Protein AF-A0A7Y5D8L6-F1 (afdb_monomer_lite)

Radius of gyration: 13.42 Å; chains: 1; bounding box: 31×22×40 Å

Foldseek 3Di:
DAFDFPCDPQKFWWPLVVLVVLQVVVVHDLVRLQVQCVVVVQPAHSVNNVCNNVRHIDGPSSLVSSCVSSVHDSSVGTDRDPPPPPDDD

Structure (mmCIF, N/CA/C/O backbone):
data_AF-A0A7Y5D8L6-F1
#
_entry.id   AF-A0A7Y5D8L6-F1
#
loop_
_atom_site.group_PDB
_atom_site.id
_atom_site.type_symbol
_atom_site.label_atom_id
_atom_site.label_alt_id
_atom_site.label_comp_id
_atom_site.label_asym_id
_atom_site.label_entity_id
_atom_site.label_seq_id
_atom_site.pdbx_PDB_ins_code
_atom_site.Cartn_x
_atom_site.Cartn_y
_atom_site.Cartn_z
_atom_site.occupancy
_atom_site.B_iso_or_equiv
_atom_site.auth_seq_id
_atom_site.auth_comp_id
_atom_site.auth_asym_id
_atom_site.auth_atom_id
_atom_site.pdbx_PDB_model_num
ATOM 1 N N . MET A 1 1 ? -0.060 -12.140 -22.128 1.00 36.12 1 MET A N 1
ATOM 2 C CA . MET A 1 1 ? 1.299 -11.607 -22.368 1.00 36.12 1 MET A CA 1
ATOM 3 C C . MET A 1 1 ? 1.813 -11.051 -21.051 1.00 36.12 1 MET A C 1
ATOM 5 O O . MET A 1 1 ? 1.284 -10.054 -20.582 1.00 36.12 1 MET A O 1
ATOM 9 N N . THR A 1 2 ? 2.732 -11.755 -20.393 1.00 39.03 2 THR A N 1
ATOM 10 C CA . THR A 1 2 ? 3.186 -11.438 -19.030 1.00 39.03 2 THR A CA 1
ATOM 11 C C . THR A 1 2 ? 4.411 -10.538 -19.120 1.00 39.03 2 THR A C 1
ATOM 13 O O . THR A 1 2 ? 5.486 -10.991 -19.502 1.00 39.03 2 THR A O 1
ATOM 16 N N . ALA A 1 3 ? 4.242 -9.253 -18.823 1.00 45.56 3 ALA A N 1
ATOM 17 C CA . ALA A 1 3 ? 5.355 -8.321 -18.744 1.00 45.56 3 ALA A CA 1
ATOM 18 C C . ALA A 1 3 ? 6.301 -8.739 -17.611 1.00 45.56 3 ALA A C 1
ATOM 20 O O . ALA A 1 3 ? 5.884 -8.899 -16.461 1.00 45.56 3 ALA A O 1
ATOM 21 N N . ALA A 1 4 ? 7.573 -8.942 -17.942 1.00 52.03 4 ALA A N 1
ATOM 22 C CA . ALA A 1 4 ? 8.597 -9.244 -16.959 1.00 52.03 4 ALA A CA 1
ATOM 23 C C . ALA A 1 4 ? 8.863 -7.978 -16.137 1.00 52.03 4 ALA A C 1
ATOM 25 O O . ALA A 1 4 ? 9.313 -6.966 -16.661 1.00 52.03 4 ALA A O 1
ATOM 26 N N . ALA A 1 5 ? 8.550 -8.004 -14.845 1.00 57.72 5 ALA A N 1
ATOM 27 C CA . ALA A 1 5 ? 8.943 -6.929 -13.946 1.00 57.72 5 ALA A CA 1
ATOM 28 C C . ALA A 1 5 ? 10.480 -6.864 -13.867 1.00 57.72 5 ALA A C 1
ATOM 30 O O . ALA A 1 5 ? 11.132 -7.908 -13.790 1.00 57.72 5 ALA A O 1
ATOM 31 N N . ARG A 1 6 ? 11.078 -5.663 -13.806 1.00 55.88 6 ARG A N 1
ATOM 32 C CA . ARG A 1 6 ? 12.507 -5.507 -13.465 1.00 55.88 6 ARG A CA 1
ATOM 33 C C . ARG A 1 6 ? 12.761 -5.997 -12.043 1.00 55.88 6 ARG A C 1
ATOM 35 O O . ARG A 1 6 ? 12.736 -5.228 -11.086 1.00 55.88 6 ARG A O 1
ATOM 42 N N . LEU A 1 7 ? 13.059 -7.283 -11.918 1.00 60.44 7 LEU A N 1
ATOM 43 C CA . LEU A 1 7 ? 13.525 -7.925 -10.696 1.00 60.44 7 LEU A CA 1
ATOM 44 C C . LEU A 1 7 ? 15.038 -7.708 -10.601 1.00 60.44 7 LEU A C 1
ATOM 46 O O . LEU A 1 7 ? 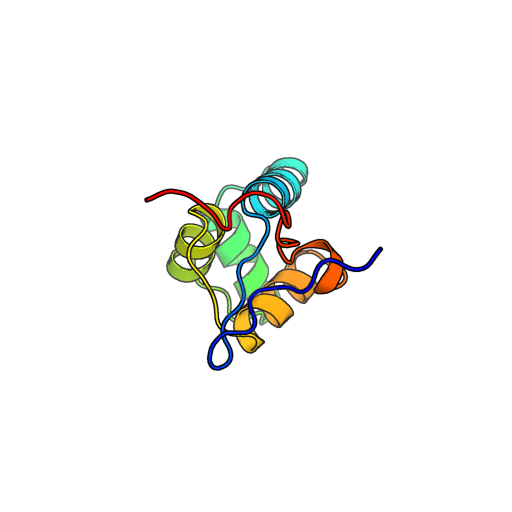15.831 -8.566 -10.970 1.00 60.44 7 LEU A O 1
ATOM 50 N N . HIS A 1 8 ? 15.464 -6.529 -10.155 1.00 57.97 8 HIS A N 1
ATOM 51 C CA . HIS A 1 8 ? 16.890 -6.245 -9.974 1.00 57.97 8 HIS A CA 1
ATOM 52 C C . HIS A 1 8 ? 17.250 -6.401 -8.496 1.00 57.97 8 HIS A C 1
ATOM 54 O O . HIS A 1 8 ? 16.792 -5.634 -7.652 1.00 57.97 8 HIS A O 1
ATOM 60 N N . ARG A 1 9 ? 18.071 -7.410 -8.168 1.00 72.25 9 ARG A N 1
ATOM 61 C CA . ARG A 1 9 ? 18.668 -7.609 -6.828 1.00 72.25 9 ARG A CA 1
ATOM 62 C C . ARG A 1 9 ? 17.656 -7.579 -5.661 1.00 72.25 9 ARG A C 1
ATOM 64 O O . ARG A 1 9 ? 17.912 -6.969 -4.627 1.00 72.25 9 ARG A O 1
ATOM 71 N N . GLY A 1 10 ? 16.489 -8.211 -5.822 1.00 85.00 10 GLY A N 1
ATOM 72 C CA . GLY A 1 10 ? 15.454 -8.283 -4.773 1.00 85.00 10 GLY A CA 1
ATOM 73 C C . GLY A 1 10 ? 14.584 -7.027 -4.627 1.00 85.00 10 GLY A C 1
ATOM 74 O O . GLY A 1 10 ? 13.856 -6.890 -3.636 1.00 85.00 10 GLY A O 1
ATOM 75 N N . HIS A 1 11 ? 14.664 -6.112 -5.598 1.00 90.19 11 HIS A N 1
ATOM 76 C CA . HIS A 1 11 ? 13.815 -4.933 -5.708 1.00 90.19 11 HIS A CA 1
ATOM 77 C C . HIS A 1 11 ? 12.852 -5.031 -6.892 1.00 90.19 11 HIS A C 1
ATOM 79 O O . HIS A 1 11 ? 13.165 -5.640 -7.913 1.00 90.19 11 HIS A O 1
ATOM 85 N N . VAL A 1 12 ? 11.687 -4.402 -6.739 1.00 91.62 12 VAL A N 1
ATOM 86 C CA . VAL A 1 12 ? 10.627 -4.307 -7.742 1.00 91.62 12 VAL A CA 1
ATOM 87 C C . VAL A 1 12 ? 10.049 -2.894 -7.765 1.00 91.62 12 VAL A C 1
ATOM 89 O O . VAL A 1 12 ? 10.025 -2.200 -6.743 1.00 91.62 12 VAL A O 1
ATOM 92 N N . LEU A 1 13 ? 9.593 -2.460 -8.937 1.00 93.62 13 LEU A N 1
ATOM 93 C CA . LEU A 1 13 ? 8.798 -1.247 -9.091 1.00 93.62 13 LEU A CA 1
ATOM 94 C C . LEU A 1 13 ? 7.318 -1.590 -8.933 1.00 93.62 13 LEU A C 1
ATOM 96 O O . LEU A 1 13 ? 6.820 -2.523 -9.559 1.00 93.62 13 LEU A O 1
ATOM 100 N N . LEU A 1 14 ? 6.626 -0.826 -8.096 1.00 94.50 14 LEU A N 1
ATOM 101 C CA . LEU A 1 14 ? 5.175 -0.902 -7.974 1.00 94.50 14 LEU A CA 1
ATOM 102 C C . LEU A 1 14 ? 4.525 0.135 -8.891 1.00 94.50 14 LEU A C 1
ATOM 104 O O . LEU A 1 14 ? 5.134 1.167 -9.185 1.00 94.50 14 LEU A O 1
ATOM 108 N N . ASP A 1 15 ? 3.300 -0.133 -9.328 1.00 95.69 15 ASP A N 1
ATOM 109 C CA . ASP A 1 15 ? 2.474 0.836 -10.040 1.00 95.69 15 ASP A CA 1
ATOM 110 C C . ASP A 1 15 ? 2.034 1.934 -9.066 1.00 95.69 15 ASP A C 1
ATOM 112 O O . ASP A 1 15 ? 1.094 1.792 -8.283 1.00 95.69 15 ASP A O 1
ATOM 116 N N . ASN A 1 16 ? 2.755 3.050 -9.092 1.00 95.69 16 ASN A N 1
ATOM 117 C CA . ASN A 1 16 ? 2.543 4.148 -8.165 1.00 95.69 16 ASN A CA 1
ATOM 118 C C . ASN A 1 16 ? 1.196 4.859 -8.370 1.00 95.69 16 ASN A C 1
ATOM 120 O O . ASN A 1 16 ? 0.671 5.428 -7.411 1.00 95.69 16 ASN A O 1
ATOM 124 N N . ALA A 1 17 ? 0.642 4.839 -9.586 1.00 96.06 17 ALA A N 1
ATOM 125 C CA . ALA A 1 17 ? -0.673 5.406 -9.857 1.00 96.06 17 ALA A CA 1
ATOM 126 C C . ALA A 1 17 ? -1.756 4.530 -9.220 1.00 96.06 17 ALA A C 1
ATOM 128 O O . ALA A 1 17 ? -2.602 5.042 -8.485 1.00 96.06 17 ALA A O 1
ATOM 129 N N . LEU A 1 18 ? -1.650 3.210 -9.395 1.00 96.75 18 LEU A N 1
ATOM 130 C CA . LEU A 1 18 ? -2.558 2.254 -8.772 1.00 96.75 18 LEU A CA 1
ATOM 131 C C . LEU A 1 18 ? -2.491 2.300 -7.240 1.00 96.75 18 LEU A C 1
ATOM 133 O O . LEU A 1 18 ? -3.534 2.327 -6.591 1.00 96.75 18 LEU A O 1
ATOM 137 N N . LEU A 1 19 ? -1.297 2.372 -6.638 1.00 97.56 19 LEU A N 1
ATOM 138 C CA . LEU A 1 19 ? -1.174 2.497 -5.176 1.00 97.56 19 LEU A CA 1
ATOM 139 C C . LEU A 1 19 ? -1.902 3.743 -4.646 1.00 97.56 19 LEU A C 1
ATOM 141 O O . LEU A 1 19 ? -2.632 3.663 -3.655 1.00 97.56 19 LEU A O 1
ATOM 145 N N . ARG A 1 20 ? -1.745 4.889 -5.328 1.00 97.69 20 ARG A N 1
ATOM 146 C CA . ARG A 1 20 ? -2.449 6.131 -4.975 1.00 97.69 20 ARG A CA 1
ATOM 147 C C . ARG A 1 20 ? -3.957 5.977 -5.125 1.00 97.69 20 ARG A C 1
ATOM 149 O O . ARG A 1 20 ? -4.682 6.405 -4.232 1.00 97.69 20 ARG A O 1
ATOM 156 N N . GLN A 1 21 ? -4.414 5.347 -6.206 1.00 97.81 21 GLN A N 1
ATOM 157 C CA . GLN A 1 21 ? -5.830 5.089 -6.447 1.00 97.81 21 GLN A CA 1
ATOM 158 C C . GLN A 1 21 ? -6.433 4.200 -5.352 1.00 97.81 21 GLN A C 1
ATOM 160 O O . GLN A 1 21 ? -7.462 4.558 -4.789 1.00 97.81 21 GLN A O 1
ATOM 165 N N . LEU A 1 22 ? -5.787 3.084 -4.999 1.00 97.81 22 LEU A N 1
ATOM 166 C CA . LEU A 1 22 ? -6.252 2.174 -3.945 1.00 97.81 22 LEU A CA 1
ATOM 167 C C . LEU A 1 22 ? -6.353 2.877 -2.586 1.00 97.81 22 LEU A C 1
ATOM 169 O O . LEU A 1 22 ? -7.310 2.662 -1.842 1.00 97.81 22 LEU A O 1
ATOM 173 N N . ARG A 1 23 ? -5.394 3.754 -2.270 1.00 98.06 23 ARG A N 1
ATOM 174 C CA . ARG A 1 23 ? -5.437 4.574 -1.055 1.00 98.06 23 ARG A CA 1
ATOM 175 C C . ARG A 1 23 ? -6.564 5.613 -1.098 1.00 98.06 23 ARG A C 1
ATOM 177 O O . ARG A 1 23 ? -7.303 5.759 -0.127 1.00 98.06 23 ARG A O 1
ATOM 184 N N . GLN A 1 24 ? -6.697 6.341 -2.203 1.00 97.88 24 GLN A N 1
ATOM 185 C CA . GLN A 1 24 ? -7.706 7.394 -2.361 1.00 97.88 2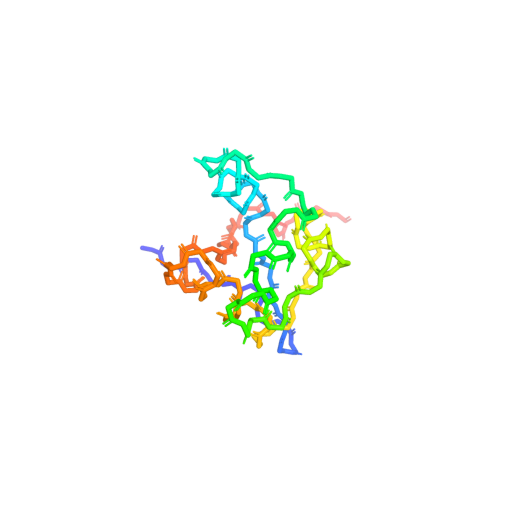4 GLN A CA 1
ATOM 186 C C . GLN A 1 24 ? -9.132 6.838 -2.417 1.00 97.88 24 GLN A C 1
ATOM 188 O O . GLN A 1 24 ? -10.035 7.473 -1.887 1.00 97.88 24 GLN A O 1
ATOM 193 N N . ALA A 1 25 ? -9.329 5.635 -2.961 1.00 97.62 25 ALA A N 1
ATOM 194 C CA . ALA A 1 25 ? -10.611 4.931 -2.931 1.00 97.62 25 ALA A CA 1
ATOM 195 C C . ALA A 1 25 ? -11.088 4.617 -1.500 1.00 97.62 25 ALA A C 1
ATOM 197 O O . ALA A 1 25 ? -12.279 4.431 -1.275 1.00 97.62 25 ALA A O 1
ATOM 198 N N . ARG A 1 26 ? -10.168 4.590 -0.525 1.00 97.12 26 ARG A N 1
ATOM 199 C CA . ARG A 1 26 ? -10.460 4.462 0.912 1.00 97.12 26 ARG A CA 1
ATOM 200 C C . ARG A 1 26 ? -10.524 5.813 1.636 1.00 97.12 26 ARG A C 1
ATOM 202 O O . ARG A 1 26 ? -10.578 5.833 2.859 1.00 97.12 26 ARG A O 1
ATOM 209 N N . CYS A 1 27 ? -10.468 6.930 0.907 1.00 97.94 27 CYS A N 1
ATOM 210 C CA . CYS A 1 27 ? -10.416 8.293 1.448 1.00 97.94 27 CYS A CA 1
ATOM 211 C C . CYS A 1 27 ? -9.260 8.534 2.439 1.00 97.94 27 CYS A C 1
ATOM 213 O O . CYS A 1 27 ? -9.391 9.329 3.364 1.00 97.94 27 CYS A O 1
ATOM 215 N N . MET A 1 28 ? -8.119 7.861 2.250 1.00 98.25 28 MET A N 1
ATOM 216 C CA . MET A 1 28 ? -6.975 7.935 3.165 1.00 98.25 28 MET A CA 1
ATOM 217 C C . MET A 1 28 ? -5.875 8.870 2.648 1.00 98.25 28 MET A C 1
ATOM 219 O O . MET A 1 28 ? -5.504 8.829 1.470 1.00 98.25 28 MET A O 1
ATOM 223 N N . SER A 1 29 ? -5.269 9.665 3.528 1.00 98.38 29 SER A N 1
ATOM 224 C CA . SER A 1 29 ? -3.954 10.274 3.295 1.00 98.38 29 SER A CA 1
ATOM 225 C C . SER A 1 29 ? -2.831 9.229 3.410 1.00 98.38 29 SER A C 1
ATOM 227 O O . SER A 1 29 ? -3.052 8.083 3.805 1.00 98.38 29 SER A O 1
ATOM 229 N N . GLN A 1 30 ? -1.596 9.594 3.047 1.00 98.25 30 GLN A N 1
ATOM 230 C CA . GLN A 1 30 ? -0.443 8.698 3.238 1.00 98.25 30 GLN A CA 1
ATOM 231 C C . GLN A 1 30 ? -0.204 8.375 4.721 1.00 98.25 30 GLN A C 1
ATOM 233 O O . GLN A 1 30 ? 0.234 7.268 5.030 1.00 98.25 30 GLN A O 1
ATOM 238 N N . GLN A 1 31 ? -0.492 9.330 5.614 1.00 98.44 31 GLN A N 1
ATOM 239 C CA . GLN A 1 31 ? -0.409 9.133 7.060 1.00 98.44 31 GLN A CA 1
ATOM 240 C C . GLN A 1 31 ? -1.504 8.170 7.528 1.00 98.44 31 GLN A C 1
ATOM 242 O O . GLN A 1 31 ? -1.181 7.188 8.184 1.00 98.44 31 GLN A O 1
ATOM 247 N N . ASP A 1 32 ? -2.751 8.360 7.083 1.00 98.56 32 ASP A N 1
ATOM 248 C CA . ASP A 1 32 ? -3.862 7.470 7.456 1.00 98.56 32 ASP A CA 1
ATOM 249 C C . ASP A 1 32 ? -3.604 6.021 7.027 1.00 98.56 32 ASP A C 1
ATOM 251 O O . ASP A 1 32 ? -3.904 5.088 7.769 1.00 98.56 32 ASP A O 1
ATOM 255 N N . LEU A 1 33 ? -3.007 5.822 5.844 1.00 98.38 33 LEU A N 1
ATOM 256 C CA . LEU A 1 33 ? -2.605 4.494 5.383 1.00 98.38 33 LEU A CA 1
ATOM 257 C C . LEU A 1 33 ? -1.490 3.902 6.257 1.00 98.38 33 LEU A C 1
ATOM 259 O O . LEU A 1 33 ? -1.524 2.712 6.555 1.00 98.38 33 LEU A O 1
ATOM 263 N N . ALA A 1 34 ? -0.504 4.707 6.665 1.00 98.31 34 ALA A N 1
ATOM 264 C CA . ALA A 1 34 ? 0.553 4.249 7.566 1.00 98.31 34 ALA A CA 1
ATOM 265 C C . ALA A 1 34 ? -0.029 3.821 8.922 1.00 98.31 34 ALA A C 1
ATOM 267 O O . ALA A 1 34 ? 0.326 2.758 9.431 1.00 98.31 34 ALA A O 1
ATOM 268 N N . ASP A 1 35 ? -0.963 4.606 9.458 1.00 98.31 35 ASP A N 1
ATOM 269 C CA . ASP A 1 35 ? -1.634 4.327 10.725 1.00 98.31 35 ASP A CA 1
ATOM 270 C C . ASP A 1 35 ? -2.532 3.081 10.623 1.00 98.31 35 ASP A C 1
ATOM 272 O O . ASP A 1 35 ? -2.536 2.246 11.528 1.00 98.31 35 ASP A O 1
ATOM 276 N N . ASP A 1 36 ? -3.246 2.894 9.506 1.00 98.00 36 ASP A N 1
ATOM 277 C CA . ASP A 1 36 ? -4.018 1.674 9.232 1.00 98.00 36 ASP A CA 1
ATOM 278 C C . ASP A 1 36 ? -3.129 0.431 9.138 1.00 98.00 36 ASP A C 1
ATOM 280 O O . ASP A 1 36 ? -3.374 -0.568 9.822 1.00 98.00 36 ASP A O 1
ATOM 284 N N . CYS A 1 37 ? -2.063 0.493 8.332 1.00 97.81 37 CYS A N 1
ATOM 285 C CA . CYS A 1 37 ? -1.129 -0.617 8.204 1.00 97.81 37 CYS A CA 1
ATOM 286 C C . CYS A 1 37 ? -0.482 -0.920 9.581 1.00 97.81 37 CYS A C 1
ATOM 288 O O . CYS A 1 37 ? -0.368 -2.092 9.942 1.00 97.81 37 CYS A O 1
ATOM 290 N N . TRP A 1 38 ? -0.152 0.091 10.400 1.00 97.19 38 TRP A N 1
ATOM 291 C CA . TRP A 1 38 ? 0.353 -0.103 11.768 1.00 97.19 38 TRP A CA 1
ATOM 292 C C . TRP A 1 38 ? -0.660 -0.815 12.676 1.00 97.19 38 TRP A C 1
ATOM 294 O O . TRP A 1 38 ? -0.314 -1.832 13.281 1.00 97.19 38 TRP A O 1
ATOM 304 N N . ARG A 1 39 ? -1.927 -0.368 12.703 1.00 97.75 39 ARG A N 1
ATOM 305 C CA . ARG A 1 39 ? -3.013 -1.024 13.465 1.00 97.75 39 ARG A CA 1
ATOM 306 C C . ARG A 1 39 ? -3.204 -2.494 13.080 1.00 97.75 39 ARG A C 1
ATOM 308 O O . ARG A 1 39 ? -3.591 -3.306 13.914 1.00 97.75 39 ARG A O 1
ATOM 315 N N . ARG A 1 40 ? -2.906 -2.848 11.827 1.00 96.94 40 ARG A N 1
ATOM 316 C CA . ARG A 1 40 ? -3.017 -4.208 11.272 1.00 96.94 40 ARG A CA 1
ATOM 317 C C . ARG A 1 40 ? -1.720 -5.023 11.361 1.00 96.94 40 ARG A C 1
ATOM 319 O O . ARG A 1 40 ? -1.638 -6.105 10.779 1.00 96.94 40 ARG A O 1
ATOM 326 N N . ASN A 1 41 ? -0.700 -4.522 12.061 1.00 97.06 41 ASN A N 1
ATOM 327 C CA . ASN A 1 41 ? 0.625 -5.138 12.168 1.00 97.06 41 ASN A CA 1
ATOM 328 C C . ASN A 1 41 ? 1.276 -5.410 10.790 1.00 97.06 41 ASN A C 1
ATOM 330 O O . ASN A 1 41 ? 1.869 -6.464 10.516 1.00 97.06 41 ASN A O 1
ATOM 334 N N . ILE A 1 42 ? 1.116 -4.446 9.883 1.00 97.12 42 ILE A N 1
ATOM 335 C CA . ILE A 1 42 ? 1.721 -4.410 8.555 1.00 97.12 42 ILE A CA 1
ATOM 336 C C . ILE A 1 42 ? 2.864 -3.391 8.579 1.00 97.12 42 ILE A C 1
ATOM 338 O O . ILE A 1 42 ? 2.605 -2.201 8.751 1.00 97.12 42 ILE A O 1
ATOM 342 N N . PRO A 1 43 ? 4.134 -3.815 8.406 1.00 95.00 43 PRO A N 1
ATOM 343 C CA . PRO A 1 43 ? 5.296 -2.954 8.615 1.00 95.00 43 PRO A CA 1
ATOM 344 C C . PRO A 1 43 ? 5.550 -2.032 7.409 1.00 95.00 43 PRO A C 1
ATOM 346 O O . PRO A 1 43 ? 6.581 -2.113 6.737 1.00 95.00 43 PRO A O 1
ATOM 349 N N . LEU A 1 44 ? 4.597 -1.142 7.133 1.00 96.56 44 LEU A N 1
ATOM 350 C CA . LEU A 1 44 ? 4.697 -0.066 6.155 1.00 96.56 44 LEU A CA 1
ATOM 351 C C . LEU A 1 44 ? 4.710 1.277 6.881 1.00 96.56 44 LEU A C 1
ATOM 353 O O . LEU A 1 44 ? 3.713 1.707 7.446 1.00 96.56 44 LEU A O 1
ATOM 357 N N . SER A 1 45 ? 5.856 1.953 6.847 1.00 97.19 45 SER A N 1
ATOM 358 C CA . SER A 1 45 ? 5.986 3.313 7.371 1.00 97.19 45 SER A CA 1
ATOM 359 C C . SER A 1 45 ? 5.537 4.357 6.350 1.00 97.19 45 SER A C 1
ATOM 361 O O . SER A 1 45 ? 5.612 4.118 5.139 1.00 97.19 45 SER A O 1
ATOM 363 N N . LEU A 1 46 ? 5.199 5.562 6.823 1.00 98.06 46 LEU A N 1
ATOM 364 C CA . LEU A 1 46 ? 4.919 6.719 5.965 1.00 98.06 46 LEU A CA 1
ATOM 365 C C . LEU A 1 46 ? 6.017 6.930 4.906 1.00 98.06 46 LEU A C 1
ATOM 367 O O . LEU A 1 46 ? 5.727 7.109 3.726 1.00 98.06 46 LEU A O 1
ATOM 371 N N . THR A 1 47 ? 7.292 6.852 5.297 1.00 97.56 47 THR A N 1
ATOM 372 C CA . THR A 1 47 ? 8.430 7.004 4.374 1.00 97.56 47 THR A CA 1
ATOM 373 C C . THR A 1 47 ? 8.427 5.944 3.274 1.00 97.56 47 THR A C 1
ATOM 375 O O . THR 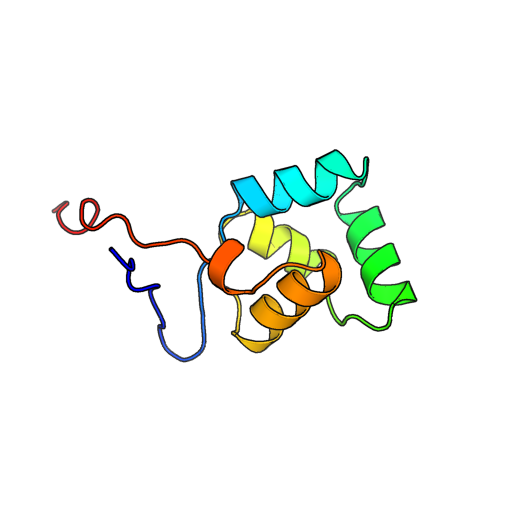A 1 47 ? 8.757 6.238 2.124 1.00 97.56 47 THR A O 1
ATOM 378 N N . THR A 1 48 ? 8.043 4.711 3.607 1.00 97.12 48 THR A N 1
ATOM 379 C CA . THR A 1 48 ? 7.944 3.610 2.640 1.00 97.12 48 THR A CA 1
ATOM 380 C C . THR A 1 48 ? 6.795 3.843 1.662 1.00 97.12 48 THR A C 1
ATOM 382 O O . THR A 1 48 ? 7.002 3.726 0.454 1.00 97.12 48 THR A O 1
ATOM 385 N N . ILE A 1 49 ? 5.628 4.249 2.172 1.00 97.81 49 ILE A N 1
ATOM 386 C CA . ILE A 1 49 ? 4.448 4.623 1.379 1.00 97.81 49 ILE A CA 1
ATOM 387 C C . ILE A 1 49 ? 4.791 5.756 0.415 1.00 97.81 49 ILE A C 1
ATOM 389 O O . ILE A 1 49 ? 4.642 5.605 -0.796 1.00 97.81 49 ILE A O 1
ATOM 393 N N . LYS A 1 50 ? 5.370 6.845 0.924 1.00 97.31 50 LYS A N 1
ATOM 394 C CA . LYS A 1 50 ? 5.781 7.995 0.115 1.00 97.31 50 LYS A CA 1
ATOM 395 C C . LYS A 1 50 ? 6.762 7.599 -0.987 1.00 97.31 50 LYS A C 1
ATOM 397 O O . LYS A 1 50 ? 6.599 8.010 -2.130 1.00 97.31 50 LYS A O 1
ATOM 402 N N . ARG A 1 51 ? 7.777 6.785 -0.675 1.00 95.56 51 ARG A N 1
ATOM 403 C CA . ARG A 1 51 ? 8.746 6.306 -1.677 1.00 95.56 51 ARG A CA 1
ATOM 404 C C . ARG A 1 51 ? 8.078 5.482 -2.778 1.00 95.56 51 ARG A C 1
ATOM 406 O O . ARG A 1 51 ? 8.395 5.704 -3.945 1.00 95.56 51 ARG A O 1
ATOM 413 N N . ALA A 1 52 ? 7.184 4.563 -2.419 1.00 96.00 52 ALA A N 1
ATOM 414 C CA . ALA A 1 52 ? 6.478 3.726 -3.386 1.00 96.00 52 ALA A CA 1
ATOM 415 C C . ALA A 1 52 ? 5.533 4.553 -4.273 1.00 96.00 52 ALA A C 1
ATOM 417 O O . ALA A 1 52 ? 5.567 4.414 -5.492 1.00 96.00 52 ALA A O 1
ATOM 418 N N . GLU A 1 53 ? 4.768 5.484 -3.695 1.00 96.69 53 GLU A N 1
ATOM 419 C CA . GLU A 1 53 ? 3.871 6.374 -4.451 1.00 96.69 53 GLU A CA 1
ATOM 420 C C . GLU A 1 53 ? 4.610 7.402 -5.327 1.00 96.69 53 GLU A C 1
ATOM 422 O O . GLU A 1 53 ? 4.040 7.923 -6.286 1.00 96.69 53 GLU A O 1
ATOM 427 N N . LEU A 1 54 ? 5.890 7.668 -5.041 1.00 95.25 54 LEU A N 1
ATOM 428 C CA . LEU A 1 54 ? 6.801 8.427 -5.907 1.00 95.25 54 LEU A CA 1
ATOM 429 C C . LEU A 1 54 ? 7.471 7.558 -6.991 1.00 95.25 54 LEU A C 1
ATOM 431 O O . LEU A 1 54 ? 8.353 8.043 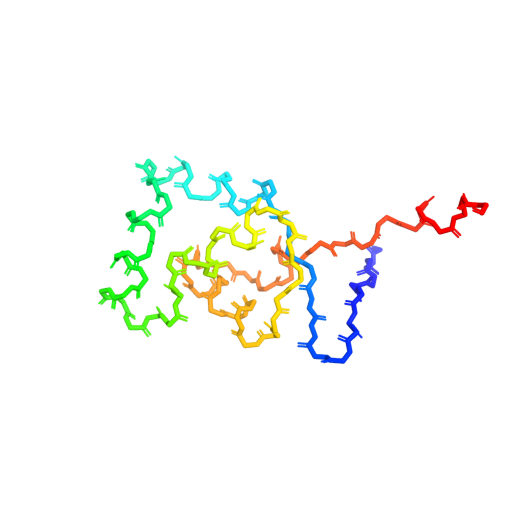-7.697 1.00 95.25 54 LEU A O 1
ATOM 435 N N . GLY A 1 55 ? 7.113 6.275 -7.101 1.00 92.94 55 GLY A N 1
ATOM 436 C CA . GLY A 1 55 ? 7.653 5.361 -8.112 1.00 92.94 55 GLY A CA 1
ATOM 437 C C . GLY A 1 55 ? 9.073 4.868 -7.825 1.00 92.94 55 GLY A C 1
ATOM 438 O O . GLY A 1 55 ? 9.776 4.432 -8.736 1.00 92.94 55 GLY A O 1
ATOM 439 N N . ARG A 1 56 ? 9.546 4.939 -6.573 1.00 93.19 56 ARG A N 1
ATOM 440 C CA . ARG A 1 56 ? 10.859 4.389 -6.202 1.00 93.19 56 ARG A CA 1
ATOM 441 C C . ARG A 1 56 ? 10.762 2.878 -6.003 1.00 93.19 56 ARG A C 1
ATOM 443 O O . ARG A 1 56 ? 9.834 2.394 -5.362 1.00 93.19 56 ARG A O 1
ATOM 450 N N . ALA A 1 57 ? 11.770 2.146 -6.478 1.00 91.81 57 ALA A N 1
ATOM 451 C CA . ALA A 1 57 ? 11.844 0.700 -6.293 1.00 91.81 57 ALA A CA 1
ATOM 452 C C . ALA A 1 57 ? 11.862 0.317 -4.804 1.00 91.81 57 ALA A C 1
ATOM 454 O O . ALA A 1 57 ? 12.548 0.936 -3.980 1.00 91.81 57 ALA A O 1
ATOM 455 N N . VAL A 1 58 ? 11.132 -0.745 -4.472 1.00 93.75 58 VAL A N 1
ATOM 456 C CA . VAL A 1 58 ? 11.002 -1.287 -3.116 1.00 93.75 58 VAL A CA 1
ATOM 457 C C . VAL A 1 58 ? 11.481 -2.732 -3.076 1.00 93.75 58 VAL A C 1
ATOM 459 O O . VAL A 1 58 ? 11.547 -3.400 -4.100 1.00 93.75 58 VAL A O 1
ATOM 462 N N . ARG A 1 59 ? 11.833 -3.234 -1.891 1.00 94.06 59 ARG A N 1
ATOM 463 C CA . ARG A 1 59 ? 12.200 -4.651 -1.722 1.00 94.06 59 ARG A CA 1
ATOM 464 C C . ARG A 1 59 ? 10.975 -5.550 -1.902 1.00 94.06 59 ARG A C 1
ATOM 466 O O . ARG A 1 59 ? 9.876 -5.139 -1.543 1.00 94.06 59 ARG A O 1
ATOM 473 N N . PHE A 1 60 ? 11.162 -6.803 -2.315 1.00 93.56 60 PHE A N 1
ATOM 474 C CA . PHE A 1 60 ? 10.051 -7.764 -2.453 1.00 93.56 60 PHE A CA 1
ATOM 475 C C . PHE A 1 60 ? 9.223 -7.928 -1.177 1.00 93.56 60 PHE A C 1
ATOM 477 O O . PHE A 1 60 ? 8.000 -7.974 -1.246 1.00 93.56 60 PHE A O 1
ATOM 484 N N . ARG A 1 61 ? 9.870 -7.926 -0.001 1.00 94.75 61 ARG A N 1
ATOM 485 C CA . ARG A 1 61 ? 9.145 -7.950 1.280 1.00 94.75 61 ARG A CA 1
ATOM 486 C C . ARG A 1 61 ? 8.156 -6.788 1.389 1.00 94.75 61 ARG A C 1
ATOM 488 O O . ARG A 1 61 ? 7.026 -6.996 1.785 1.00 94.75 61 ARG A O 1
ATOM 495 N N . ILE A 1 62 ? 8.562 -5.588 0.971 1.00 96.50 62 ILE A N 1
ATOM 496 C CA . ILE A 1 62 ? 7.726 -4.386 1.023 1.00 96.50 62 ILE A CA 1
ATOM 497 C C . ILE A 1 62 ? 6.594 -4.486 0.001 1.00 96.50 62 ILE A C 1
ATOM 499 O O . ILE A 1 62 ? 5.461 -4.173 0.337 1.00 96.50 62 ILE A O 1
ATOM 503 N N . ALA A 1 63 ? 6.872 -4.981 -1.209 1.00 95.88 63 ALA A N 1
ATOM 504 C CA . ALA A 1 63 ? 5.836 -5.248 -2.206 1.00 95.88 63 ALA A CA 1
ATOM 505 C C . ALA A 1 63 ? 4.757 -6.212 -1.681 1.00 95.88 63 ALA A C 1
ATOM 507 O O . ALA A 1 63 ? 3.567 -5.953 -1.842 1.00 95.88 63 ALA A O 1
ATOM 508 N N . ARG A 1 64 ? 5.165 -7.278 -0.980 1.00 96.44 64 ARG A N 1
ATOM 509 C CA . ARG A 1 64 ? 4.244 -8.202 -0.307 1.00 96.44 64 ARG A CA 1
ATOM 510 C C . ARG A 1 64 ? 3.413 -7.510 0.774 1.00 96.44 64 ARG A C 1
ATOM 512 O O . ARG A 1 64 ? 2.219 -7.764 0.873 1.00 96.44 64 ARG A O 1
ATOM 519 N N . GLU A 1 65 ? 4.015 -6.625 1.564 1.00 97.88 65 GLU A N 1
ATOM 520 C CA . GLU A 1 65 ? 3.268 -5.883 2.583 1.00 97.88 65 GLU A CA 1
ATOM 521 C C . GLU A 1 65 ? 2.277 -4.878 1.974 1.00 97.88 65 GLU A C 1
ATOM 523 O O . GLU A 1 65 ? 1.189 -4.714 2.518 1.00 97.88 65 GLU A O 1
ATOM 528 N N . PHE A 1 66 ? 2.587 -4.259 0.828 1.00 97.69 66 PHE A N 1
ATOM 529 C CA . PHE A 1 66 ? 1.617 -3.435 0.089 1.00 97.69 66 PHE A CA 1
ATOM 530 C C . PHE A 1 66 ? 0.428 -4.257 -0.397 1.00 97.69 66 PHE A C 1
ATOM 532 O O . PHE A 1 66 ? -0.715 -3.857 -0.188 1.00 97.69 66 PHE A O 1
ATOM 539 N N . ALA A 1 67 ? 0.697 -5.420 -0.987 1.00 97.25 67 ALA A N 1
ATOM 540 C CA . ALA A 1 67 ? -0.334 -6.360 -1.407 1.00 97.25 67 ALA A CA 1
ATOM 541 C C . ALA A 1 67 ? -1.240 -6.758 -0.231 1.00 97.25 67 ALA A C 1
ATOM 543 O O . ALA A 1 67 ? -2.459 -6.678 -0.338 1.00 97.25 67 ALA A O 1
ATOM 544 N N . ARG A 1 68 ? -0.655 -7.056 0.937 1.00 97.50 68 ARG A N 1
ATOM 545 C CA . ARG A 1 68 ? -1.405 -7.339 2.171 1.00 97.50 68 ARG A CA 1
ATOM 546 C C . ARG A 1 68 ? -2.194 -6.131 2.693 1.00 97.50 68 ARG A C 1
ATOM 548 O O . ARG A 1 68 ? -3.325 -6.295 3.143 1.00 97.50 68 ARG A O 1
ATOM 555 N N . CYS A 1 69 ? -1.634 -4.918 2.652 1.00 97.38 69 CYS A N 1
ATOM 556 C CA . CYS A 1 69 ? -2.339 -3.728 3.146 1.00 97.38 69 CYS A CA 1
ATOM 557 C C . CYS A 1 69 ? -3.548 -3.383 2.255 1.00 97.38 69 CYS A C 1
ATOM 559 O O . CYS A 1 69 ? -4.607 -3.003 2.769 1.00 97.38 69 CYS A O 1
ATOM 561 N N . PHE A 1 70 ? -3.443 -3.605 0.942 1.00 97.06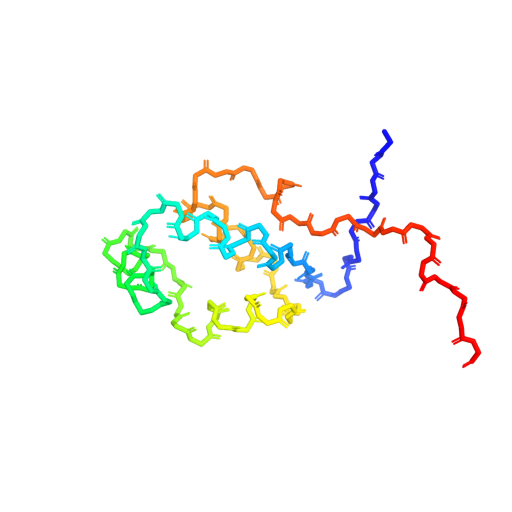 70 PHE A N 1
ATOM 562 C CA . PHE A 1 70 ? -4.540 -3.383 -0.000 1.00 97.06 70 PHE A CA 1
ATOM 563 C C . PHE A 1 70 ? -5.445 -4.592 -0.256 1.00 97.06 70 PHE A C 1
ATOM 565 O O . PHE A 1 70 ? -6.508 -4.394 -0.830 1.00 97.06 70 PHE A O 1
ATOM 572 N N . ASP A 1 71 ? -5.086 -5.772 0.245 1.00 96.19 71 ASP A N 1
ATOM 573 C CA . ASP A 1 71 ? -5.799 -7.035 0.011 1.00 96.19 71 ASP A CA 1
ATOM 574 C C . ASP A 1 71 ? -5.902 -7.393 -1.483 1.00 96.19 71 ASP A C 1
ATOM 576 O O . ASP A 1 71 ? -6.963 -7.648 -2.043 1.00 96.19 71 ASP A O 1
ATOM 580 N N . VAL A 1 72 ? -4.752 -7.336 -2.156 1.00 96.44 72 VAL A N 1
ATOM 581 C CA . VAL A 1 72 ? -4.598 -7.576 -3.598 1.00 96.44 72 VAL A CA 1
ATOM 582 C C . VAL A 1 72 ? -3.423 -8.512 -3.847 1.00 96.44 72 VAL A C 1
ATOM 584 O O . VAL A 1 72 ? -2.551 -8.679 -2.994 1.00 96.44 72 VAL A O 1
ATOM 587 N N . LEU A 1 73 ? -3.347 -9.114 -5.033 1.00 94.62 73 LEU A N 1
ATOM 588 C CA . LEU A 1 73 ? -2.175 -9.907 -5.408 1.00 94.62 73 LEU A CA 1
ATOM 589 C C . LEU A 1 73 ? -0.987 -8.986 -5.711 1.00 94.62 73 LEU A C 1
ATOM 591 O O . LEU A 1 73 ? -1.142 -7.948 -6.350 1.00 94.62 73 LEU A O 1
ATOM 595 N N . VAL A 1 74 ? 0.232 -9.391 -5.330 1.00 94.12 74 VAL A N 1
ATOM 596 C CA . VAL A 1 74 ? 1.454 -8.610 -5.627 1.00 94.12 74 VAL A CA 1
ATOM 597 C C . VAL A 1 74 ? 1.579 -8.325 -7.127 1.00 94.12 74 VAL A C 1
ATOM 599 O O . VAL A 1 74 ? 1.954 -7.224 -7.511 1.00 94.12 74 VAL A O 1
ATOM 602 N N . THR A 1 75 ? 1.212 -9.279 -7.984 1.00 92.69 75 THR A N 1
ATOM 603 C CA . THR A 1 75 ? 1.251 -9.126 -9.446 1.00 92.69 75 THR A CA 1
ATOM 604 C C . THR A 1 75 ? 0.325 -8.034 -9.980 1.00 92.69 75 THR A C 1
ATOM 606 O O . THR A 1 75 ? 0.596 -7.514 -11.054 1.00 92.69 75 THR A O 1
ATOM 609 N N . GLN A 1 76 ? -0.729 -7.660 -9.247 1.00 94.12 76 GLN A N 1
ATOM 610 C CA . GLN A 1 76 ? -1.645 -6.586 -9.645 1.00 94.12 76 GLN A CA 1
ATOM 611 C C . GLN A 1 76 ? -1.053 -5.198 -9.397 1.00 94.12 76 GLN A C 1
ATOM 613 O O . GLN A 1 76 ? -1.417 -4.255 -10.084 1.00 94.12 76 GLN A O 1
ATOM 618 N N . ILE A 1 77 ? -0.146 -5.069 -8.424 1.00 94.81 77 ILE A N 1
ATOM 619 C CA . ILE A 1 77 ? 0.454 -3.786 -8.028 1.00 94.81 77 ILE A CA 1
ATOM 620 C C . ILE A 1 77 ? 1.902 -3.626 -8.484 1.00 94.81 77 ILE A C 1
ATOM 622 O O . ILE A 1 77 ? 2.514 -2.592 -8.230 1.00 94.81 77 ILE A O 1
ATOM 626 N N . VAL A 1 78 ? 2.484 -4.642 -9.117 1.00 93.62 78 VAL A N 1
ATOM 627 C CA . VAL A 1 78 ? 3.819 -4.564 -9.710 1.00 93.62 78 VAL A CA 1
ATOM 628 C C . VAL A 1 78 ? 3.711 -3.945 -11.095 1.00 93.62 78 VAL A C 1
ATOM 630 O O . VAL A 1 78 ? 2.884 -4.352 -11.906 1.00 93.62 78 VAL A O 1
ATOM 633 N N . ARG A 1 79 ? 4.584 -2.978 -11.382 1.00 89.00 79 ARG A N 1
ATOM 634 C CA . ARG A 1 79 ? 4.645 -2.369 -12.705 1.00 89.00 79 ARG A CA 1
ATOM 635 C C . ARG A 1 79 ? 5.216 -3.379 -13.701 1.00 89.00 79 ARG A C 1
ATOM 637 O O . ARG A 1 79 ? 6.381 -3.770 -13.606 1.00 89.00 79 ARG A O 1
ATOM 644 N N . ALA A 1 80 ? 4.377 -3.774 -14.650 1.00 70.75 80 ALA A N 1
ATOM 645 C CA . ALA A 1 80 ? 4.776 -4.401 -15.898 1.00 70.75 80 ALA A CA 1
ATOM 646 C C . ALA A 1 80 ? 5.782 -3.491 -16.623 1.00 70.75 80 ALA A C 1
ATOM 648 O O . ALA A 1 80 ? 5.527 -2.294 -16.759 1.00 70.75 80 ALA A O 1
ATOM 649 N N . GLU A 1 81 ? 6.925 -4.014 -17.073 1.00 66.19 81 GLU A N 1
ATOM 650 C CA . GLU A 1 81 ? 7.695 -3.265 -18.066 1.00 66.19 81 GLU A CA 1
ATOM 651 C C . GLU A 1 81 ? 6.862 -3.136 -19.340 1.00 66.19 81 GLU A C 1
ATOM 653 O O . GLU A 1 81 ? 6.428 -4.144 -19.898 1.00 66.19 81 GLU A O 1
ATOM 658 N N . ASP A 1 82 ? 6.684 -1.906 -19.821 1.00 50.84 82 ASP A N 1
ATOM 659 C CA . ASP A 1 82 ? 6.417 -1.707 -21.236 1.00 50.84 82 ASP A CA 1
ATOM 660 C C . ASP A 1 82 ? 7.689 -2.121 -21.987 1.00 50.84 82 ASP A C 1
ATOM 662 O O . ASP A 1 82 ? 8.745 -1.518 -21.758 1.00 50.84 82 ASP A O 1
ATOM 666 N N . PRO A 1 83 ? 7.635 -3.095 -22.912 1.00 49.59 83 PRO A N 1
ATOM 667 C CA . PRO A 1 83 ? 8.789 -3.457 -23.737 1.00 49.59 83 PRO A CA 1
ATOM 668 C C . PRO A 1 83 ? 9.275 -2.312 -24.655 1.00 49.59 83 PRO A C 1
ATOM 670 O O . PRO A 1 83 ? 10.229 -2.496 -25.403 1.00 49.59 83 PRO A O 1
ATOM 673 N N . ALA A 1 84 ? 8.654 -1.126 -24.603 1.00 50.25 84 ALA A N 1
ATOM 674 C CA . ALA A 1 84 ? 8.932 0.014 -25.474 1.00 50.25 84 A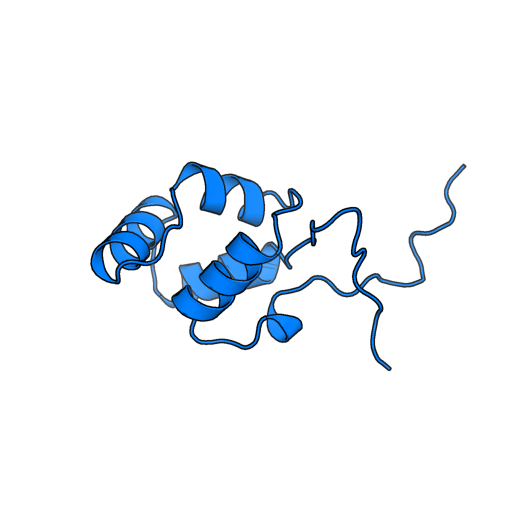LA A CA 1
ATOM 675 C C . ALA A 1 84 ? 9.929 1.051 -24.910 1.00 50.25 84 ALA A C 1
ATOM 677 O O . ALA A 1 84 ? 10.401 1.892 -25.668 1.00 50.25 84 ALA A O 1
ATOM 678 N N . THR A 1 85 ? 10.313 1.009 -23.626 1.00 51.78 85 THR A N 1
ATOM 679 C CA . THR A 1 85 ? 11.184 2.058 -23.027 1.00 51.78 85 THR A CA 1
ATOM 680 C C . THR A 1 85 ? 12.657 1.634 -22.921 1.00 51.78 85 THR A C 1
ATOM 682 O O . THR A 1 85 ? 13.410 2.090 -22.063 1.00 51.78 85 THR A O 1
ATOM 685 N N . GLY A 1 86 ? 13.082 0.731 -23.803 1.00 44.75 86 GLY A N 1
ATOM 686 C CA . GLY A 1 86 ? 14.433 0.177 -23.848 1.00 44.75 86 GLY A CA 1
ATOM 687 C C . GLY A 1 86 ? 15.330 0.731 -24.952 1.00 44.75 86 GLY A C 1
ATOM 688 O O . GLY A 1 86 ? 16.261 0.032 -25.313 1.00 44.75 86 GLY A O 1
ATOM 689 N N . CYS A 1 87 ? 15.072 1.911 -25.524 1.00 44.97 87 CYS A N 1
ATOM 690 C CA . CYS A 1 87 ? 15.970 2.553 -26.496 1.00 44.97 87 CYS A CA 1
ATOM 691 C C . CYS A 1 87 ? 15.826 4.080 -26.434 1.00 44.97 87 CYS A C 1
ATOM 693 O O . CYS A 1 87 ? 15.016 4.642 -27.156 1.00 44.97 87 CYS A O 1
ATOM 695 N N . HIS A 1 88 ? 16.622 4.765 -25.614 1.00 37.09 88 HIS A N 1
ATOM 696 C CA . HIS A 1 88 ? 16.949 6.174 -25.850 1.00 37.09 88 HIS A CA 1
ATOM 697 C C . HIS A 1 88 ? 18.378 6.448 -25.361 1.00 37.09 88 HIS A C 1
ATOM 699 O O . HIS A 1 88 ? 18.587 6.605 -24.164 1.00 37.09 88 HIS A O 1
ATOM 705 N N . HIS A 1 89 ? 19.292 6.404 -26.342 1.00 36.31 89 HIS A N 1
ATOM 706 C CA . HIS A 1 89 ? 20.538 7.167 -26.536 1.00 36.31 89 HIS A CA 1
ATOM 707 C C . HIS A 1 89 ? 21.478 7.347 -25.338 1.00 36.31 89 HIS A C 1
ATOM 709 O O . HIS A 1 89 ? 21.163 8.150 -24.435 1.00 36.31 89 HIS A O 1
#

Secondary structure (DSSP, 8-state):
-------BTTEE-B-HHHHHHHHHTTT--HHHHHHHHHHTT----HHHHHHHHTT--EEHHHHHHHHHHHTS-HHHHB-PPPTTSS---

Sequence (89 aa):
MTAAARLHRGHVLLDNALLRQLRQARCMSQQDLADDCWRRNIPLSLTTIKRAELGRAVRFRIAREFARCFDVLVTQIVRAEDPATGCHH

pLDDT: mean 86.52, std 19.0, range [36.12, 98.56]